Protein AF-A0A967G841-F1 (afdb_monomer)

Mean predicted aligned error: 4.13 Å

Solvent-accessible surface area (backbone atoms only — not comparable to full-atom values): 5366 Å² total; per-residue (Å²): 110,76,66,62,55,52,51,53,50,53,48,60,31,60,34,89,88,38,46,69,86,88,37,70,18,60,69,60,52,53,52,50,51,55,51,54,38,35,76,74,66,51,44,62,46,77,44,89,52,58,82,97,46,42,69,54,22,56,53,51,28,51,54,47,33,70,73,41,55,51,96,95,41,53,51,45,54,37,49,81,66,80,87,68,65,72,77,80,76,108

Foldseek 3Di:
DVPVVVVVVLVVQCDPVADCPPGSNVVVVVVVVQVVCVVVVQQEDEDDDDPVCLVVLVVVQVVQCVVAVPPNGGRRYDRPDDDDDVVVVD

Radius of gyration: 14.96 Å; Cα contacts (8 Å, |Δi|>4): 79; chains: 1; bounding box: 38×29×37 Å

pLDDT: mean 91.58, std 5.37, range [70.31, 97.62]

Nearest PDB structures (foldseek):
  4twa-assembly1_B  TM=6.319E-01  e=1.556E+00  Plasmodium falciparum 3D7

Secondary structure (DSSP, 8-state):
-HHHHHHHHHHHHTSTTS-TTTS--HHHHHHHHHHHHHHTT--EEEE---GGGHHHHHHHHHHHHHHH-BTTB--EEEESPPPPPGGGG-

Sequence (90 aa):
PLLLERAIKMLHNNESCNCAVEGDHSGAWLGAIMGELTLAGHDKVTLIASPPIESFGSWAEQLIAESTGKIGKGILPVDREPIGPPENYA

Structure (mmCIF, N/CA/C/O backbone):
data_AF-A0A967G841-F1
#
_entry.id   AF-A0A967G841-F1
#
loop_
_atom_site.group_PDB
_atom_site.id
_atom_site.type_symbol
_atom_site.label_atom_id
_atom_site.label_alt_id
_atom_site.label_comp_id
_atom_site.label_asym_id
_atom_site.label_entity_id
_atom_site.label_seq_id
_atom_site.pdbx_PDB_ins_code
_atom_site.Cartn_x
_atom_site.Cartn_y
_atom_site.Cartn_z
_atom_site.occupancy
_atom_site.B_iso_or_equiv
_atom_site.auth_seq_id
_atom_site.auth_comp_id
_atom_site.auth_asym_id
_atom_site.auth_atom_id
_atom_site.pdbx_PDB_model_num
ATOM 1 N N . PRO A 1 1 ? 18.948 12.806 -6.096 1.00 74.06 1 PRO A N 1
ATOM 2 C CA . PRO A 1 1 ? 18.078 12.922 -4.897 1.00 74.06 1 PRO A CA 1
ATOM 3 C C . PRO A 1 1 ? 17.387 11.582 -4.628 1.00 74.06 1 PRO A C 1
ATOM 5 O O . PRO A 1 1 ? 16.748 11.031 -5.520 1.00 74.06 1 PRO A O 1
ATOM 8 N N . LEU A 1 2 ? 17.526 11.069 -3.402 1.00 92.19 2 LEU A N 1
ATOM 9 C CA . LEU A 1 2 ? 17.280 9.662 -3.060 1.00 92.19 2 LEU A CA 1
ATOM 10 C C . LEU A 1 2 ? 15.871 9.138 -3.408 1.00 92.19 2 LEU A C 1
ATOM 12 O O . LEU A 1 2 ? 15.726 7.968 -3.748 1.00 92.19 2 LEU A O 1
ATOM 16 N N . LEU A 1 3 ? 14.830 9.980 -3.344 1.00 94.31 3 LEU A N 1
ATOM 17 C CA . LEU A 1 3 ? 13.452 9.557 -3.632 1.00 94.31 3 LEU A CA 1
ATOM 18 C C . LEU A 1 3 ? 13.228 9.248 -5.119 1.00 94.31 3 LEU A C 1
ATOM 20 O O . LEU A 1 3 ? 12.687 8.195 -5.443 1.00 94.31 3 LEU A O 1
ATOM 24 N N . LEU A 1 4 ? 13.675 10.134 -6.016 1.00 96.56 4 LEU A N 1
ATOM 25 C CA . LEU A 1 4 ? 13.533 9.942 -7.463 1.00 96.56 4 LEU A CA 1
ATOM 26 C C . LEU A 1 4 ? 14.302 8.702 -7.931 1.00 96.56 4 LEU A C 1
ATOM 28 O O . LEU A 1 4 ? 13.785 7.908 -8.705 1.00 96.56 4 LEU A O 1
ATOM 32 N N . GLU A 1 5 ? 15.512 8.500 -7.411 1.00 97.25 5 GLU A N 1
ATOM 33 C CA . GLU A 1 5 ? 16.329 7.321 -7.719 1.00 97.25 5 GLU A CA 1
ATOM 34 C C . GLU A 1 5 ? 15.643 6.021 -7.277 1.00 97.25 5 GL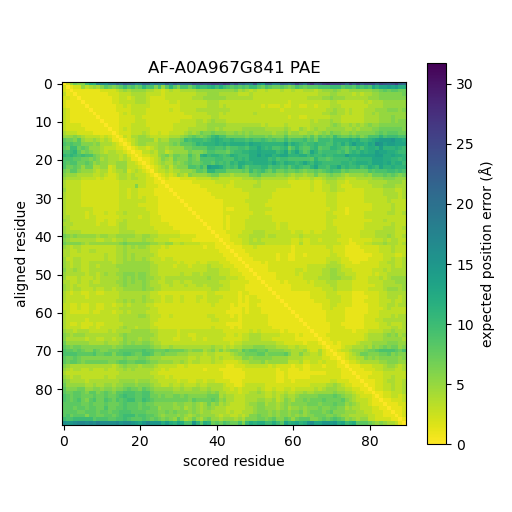U A C 1
ATOM 36 O O . GLU A 1 5 ? 15.599 5.051 -8.033 1.00 97.25 5 GLU A O 1
ATOM 41 N N . ARG A 1 6 ? 15.042 6.005 -6.079 1.00 95.12 6 ARG A N 1
ATOM 42 C CA . ARG A 1 6 ? 14.257 4.858 -5.594 1.00 95.12 6 ARG A CA 1
ATOM 43 C C . ARG A 1 6 ? 13.003 4.618 -6.434 1.00 95.12 6 ARG A C 1
ATOM 45 O O . ARG A 1 6 ? 12.690 3.465 -6.714 1.00 95.12 6 ARG A O 1
ATOM 52 N N . ALA A 1 7 ? 12.319 5.678 -6.861 1.00 94.88 7 ALA A N 1
ATOM 53 C CA . ALA A 1 7 ? 11.159 5.571 -7.741 1.00 94.88 7 ALA A CA 1
ATOM 54 C C . ALA A 1 7 ? 11.537 4.987 -9.114 1.00 94.88 7 ALA A C 1
ATOM 56 O O . ALA A 1 7 ? 10.862 4.084 -9.595 1.00 94.88 7 ALA A O 1
ATOM 57 N N . ILE A 1 8 ? 12.657 5.423 -9.702 1.00 95.06 8 ILE A N 1
ATOM 58 C CA . ILE A 1 8 ? 13.191 4.866 -10.957 1.00 95.06 8 ILE A CA 1
ATOM 59 C C . ILE A 1 8 ? 13.581 3.394 -10.784 1.00 95.06 8 ILE A C 1
ATOM 61 O O . ILE A 1 8 ? 13.301 2.578 -11.657 1.00 95.06 8 ILE A O 1
ATOM 65 N N . LYS A 1 9 ? 14.188 3.020 -9.650 1.00 93.31 9 LYS A N 1
ATOM 66 C CA . LYS A 1 9 ? 14.478 1.609 -9.361 1.00 93.31 9 LYS A CA 1
ATOM 67 C C . LYS A 1 9 ? 13.195 0.776 -9.315 1.00 93.31 9 LYS A C 1
ATOM 69 O O . LYS A 1 9 ? 13.141 -0.275 -9.942 1.00 93.31 9 LYS A O 1
ATOM 74 N N . MET A 1 10 ? 12.166 1.253 -8.611 1.00 93.56 10 MET A N 1
ATOM 75 C CA . MET A 1 10 ? 10.873 0.569 -8.552 1.00 93.56 10 MET A CA 1
ATOM 76 C C . MET A 1 10 ? 10.220 0.475 -9.937 1.00 93.56 10 MET A C 1
ATOM 78 O O . MET A 1 10 ? 9.644 -0.557 -10.259 1.00 93.56 10 MET A O 1
ATOM 82 N N . LEU A 1 11 ? 10.351 1.503 -10.779 1.00 92.88 11 LEU A N 1
ATOM 83 C CA . LEU A 1 11 ? 9.877 1.459 -12.161 1.00 92.88 11 LEU A CA 1
ATOM 84 C C . LEU A 1 11 ? 10.523 0.303 -12.930 1.00 92.88 11 LEU A C 1
ATOM 86 O O . LEU A 1 11 ? 9.790 -0.550 -13.416 1.00 92.88 11 LEU A O 1
ATOM 90 N N . HIS A 1 12 ? 11.857 0.209 -12.957 1.00 91.94 12 HIS A N 1
ATOM 91 C CA . HIS A 1 12 ? 12.554 -0.878 -13.662 1.00 91.94 12 HIS A CA 1
ATOM 92 C C . HIS A 1 12 ? 12.204 -2.261 -13.100 1.00 91.94 12 HIS A C 1
ATOM 94 O O . HIS A 1 12 ? 11.994 -3.207 -13.852 1.00 91.94 12 HIS A O 1
ATOM 100 N N . ASN A 1 13 ? 12.075 -2.366 -11.776 1.00 91.19 13 ASN A N 1
ATOM 101 C CA . ASN A 1 13 ? 11.618 -3.580 -11.106 1.00 91.19 13 ASN A CA 1
ATOM 102 C C . ASN A 1 13 ? 10.211 -4.015 -11.562 1.00 91.19 13 ASN A C 1
ATOM 104 O O . ASN A 1 13 ? 9.902 -5.203 -11.524 1.00 91.19 13 ASN A O 1
ATOM 108 N N . ASN A 1 14 ? 9.359 -3.080 -11.998 1.00 89.31 14 ASN A N 1
ATOM 109 C CA . ASN A 1 14 ? 7.991 -3.366 -12.429 1.00 89.31 14 ASN A CA 1
ATOM 110 C C . ASN A 1 14 ? 7.767 -3.316 -13.945 1.00 89.31 14 ASN A C 1
ATOM 112 O O . ASN A 1 14 ? 6.622 -3.431 -14.388 1.00 89.31 14 ASN A O 1
ATOM 116 N N . GLU A 1 15 ? 8.825 -3.172 -14.743 1.00 88.94 15 GLU A N 1
ATOM 117 C CA . GLU A 1 15 ? 8.718 -3.248 -16.197 1.00 88.94 15 GLU A CA 1
ATOM 118 C C . GLU A 1 15 ? 8.373 -4.663 -16.668 1.00 88.94 15 GLU A C 1
ATOM 120 O O . GLU A 1 15 ? 8.802 -5.659 -16.096 1.00 88.94 15 GLU A O 1
ATOM 125 N N . SER A 1 16 ? 7.658 -4.753 -17.792 1.00 81.62 16 SER A N 1
ATOM 126 C CA . SER A 1 16 ? 7.270 -6.034 -18.407 1.00 81.62 16 SER A CA 1
ATOM 127 C C . SER A 1 16 ? 8.443 -6.946 -18.798 1.00 81.62 16 SER A C 1
ATOM 129 O O . SER A 1 16 ? 8.244 -8.137 -19.018 1.00 81.62 16 SER A O 1
ATOM 131 N N . CYS A 1 17 ? 9.655 -6.394 -18.916 1.00 83.44 17 CYS A N 1
ATOM 132 C CA . CYS A 1 17 ? 10.870 -7.154 -19.202 1.00 83.44 17 CYS A CA 1
ATOM 133 C C . CYS A 1 17 ? 11.412 -7.895 -17.966 1.00 83.44 17 CYS A C 1
ATOM 135 O O . CYS A 1 17 ? 12.212 -8.818 -18.121 1.00 83.44 17 CYS A O 1
ATOM 137 N N . ASN A 1 18 ? 10.971 -7.524 -16.759 1.00 83.38 18 ASN A N 1
ATOM 138 C CA . ASN A 1 18 ? 11.289 -8.226 -15.527 1.00 83.38 18 ASN A CA 1
ATOM 139 C C . ASN A 1 18 ? 10.244 -9.324 -15.284 1.00 83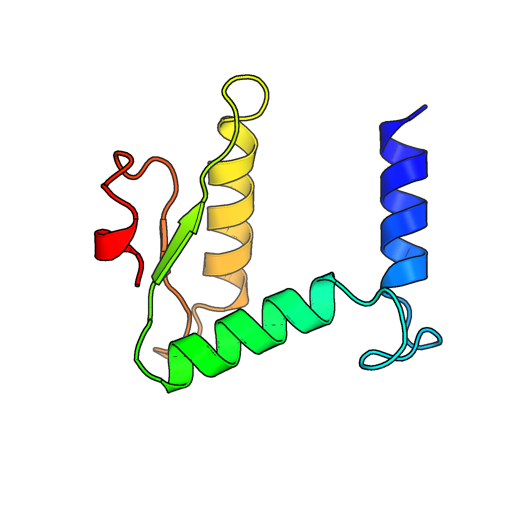.38 18 ASN A C 1
ATOM 141 O O . ASN A 1 18 ? 9.042 -9.065 -15.281 1.00 83.38 18 ASN A O 1
ATOM 145 N N . CYS A 1 19 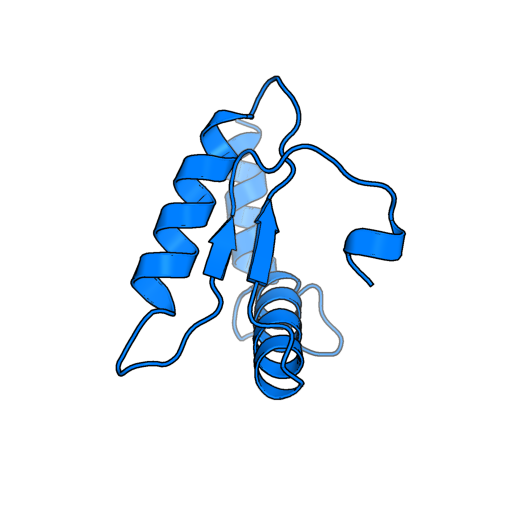? 10.695 -10.567 -15.106 1.00 81.75 19 CYS A N 1
ATOM 146 C CA . CYS A 1 19 ? 9.790 -11.694 -14.897 1.00 81.75 19 CYS A CA 1
ATOM 147 C C . CYS A 1 19 ? 8.989 -11.491 -13.605 1.00 81.75 19 CYS A C 1
ATOM 149 O O . CYS A 1 19 ? 9.575 -11.298 -12.545 1.00 81.75 19 CYS A O 1
ATOM 151 N N . ALA A 1 20 ? 7.661 -11.597 -13.668 1.00 78.06 20 ALA A N 1
ATOM 152 C CA . ALA A 1 20 ? 6.826 -11.422 -12.483 1.00 78.06 20 ALA A CA 1
ATOM 153 C C . ALA A 1 20 ? 7.102 -12.479 -11.397 1.00 78.06 20 ALA A C 1
ATOM 155 O O . ALA A 1 20 ? 6.995 -12.191 -10.211 1.00 78.06 20 ALA A O 1
ATOM 156 N N . VAL A 1 21 ? 7.464 -13.703 -11.799 1.00 80.56 21 VAL A N 1
ATOM 157 C CA . VAL A 1 21 ? 7.637 -14.849 -10.889 1.00 80.56 21 VAL A CA 1
ATOM 158 C C . VAL A 1 21 ? 9.066 -14.955 -10.360 1.00 80.56 21 VAL A C 1
ATOM 160 O O . VAL A 1 21 ? 9.265 -15.211 -9.178 1.00 80.56 21 VAL A O 1
ATOM 163 N N . GLU A 1 22 ? 10.057 -14.766 -11.229 1.00 82.69 22 GLU A N 1
ATOM 164 C CA . GLU A 1 22 ? 11.477 -14.963 -10.893 1.00 82.69 22 GLU A CA 1
ATOM 165 C C . GLU A 1 22 ? 12.227 -13.645 -10.644 1.00 82.69 22 GLU A C 1
ATOM 167 O O . GLU A 1 22 ? 13.354 -13.654 -10.151 1.00 82.69 22 GLU A O 1
ATOM 172 N N . GLY A 1 23 ? 11.621 -12.513 -11.003 1.00 83.62 23 GLY A N 1
ATOM 173 C CA . GLY A 1 23 ? 12.192 -11.178 -10.870 1.00 83.62 23 GLY A CA 1
ATOM 174 C C . GLY A 1 23 ? 11.644 -10.392 -9.680 1.00 83.62 23 GLY A C 1
ATOM 175 O O . GLY A 1 23 ? 10.739 -10.819 -8.967 1.00 83.62 23 GLY A O 1
ATOM 176 N N . ASP A 1 24 ? 12.192 -9.193 -9.470 1.00 85.19 24 ASP A N 1
ATOM 177 C CA . ASP A 1 24 ? 11.801 -8.282 -8.379 1.00 85.19 24 ASP A CA 1
ATOM 178 C C . ASP A 1 24 ? 10.500 -7.507 -8.690 1.00 85.19 24 ASP A C 1
ATOM 180 O O . ASP A 1 24 ? 10.458 -6.278 -8.649 1.00 85.19 24 ASP A O 1
ATOM 184 N N . HIS A 1 25 ? 9.425 -8.219 -9.047 1.00 90.94 25 HIS A N 1
ATOM 185 C CA . HIS A 1 25 ? 8.144 -7.617 -9.444 1.00 90.94 25 HIS A CA 1
ATOM 186 C C . HIS A 1 25 ? 7.180 -7.460 -8.261 1.00 90.94 25 HIS A C 1
ATOM 188 O O . HIS A 1 25 ? 6.033 -7.910 -8.282 1.00 90.94 25 HIS A O 1
ATOM 194 N N . SER A 1 26 ? 7.663 -6.834 -7.186 1.00 89.94 26 SER A N 1
ATOM 195 C CA . SER A 1 26 ? 6.941 -6.735 -5.906 1.00 89.94 26 SER A CA 1
ATOM 196 C C . SER A 1 26 ? 5.559 -6.075 -6.006 1.00 89.94 26 SER A C 1
ATOM 198 O O . SER A 1 26 ? 4.649 -6.471 -5.278 1.00 89.94 26 SER A O 1
ATOM 200 N N . GLY A 1 27 ? 5.358 -5.123 -6.925 1.00 90.88 27 GLY A N 1
ATOM 201 C CA . GLY A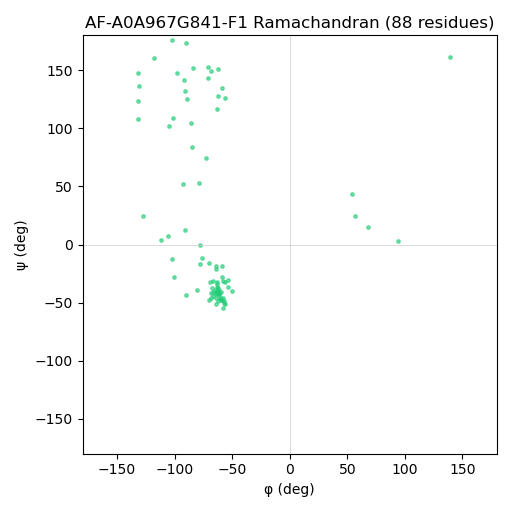 1 27 ? 4.052 -4.493 -7.142 1.00 90.88 27 GLY A CA 1
ATOM 202 C C . GLY A 1 27 ? 3.009 -5.459 -7.713 1.00 90.88 27 GLY A C 1
ATOM 203 O O . GLY A 1 27 ? 1.866 -5.468 -7.256 1.00 90.88 27 GLY A O 1
ATOM 204 N N . ALA A 1 28 ? 3.404 -6.315 -8.662 1.00 90.44 28 ALA A N 1
ATOM 205 C CA . ALA A 1 28 ? 2.518 -7.333 -9.224 1.00 90.44 28 ALA A CA 1
ATOM 206 C C . ALA A 1 28 ? 2.171 -8.415 -8.195 1.00 90.44 28 ALA A C 1
ATOM 208 O O . ALA A 1 28 ? 1.005 -8.786 -8.077 1.00 90.44 28 ALA A O 1
ATOM 209 N N . TRP A 1 29 ? 3.154 -8.864 -7.405 1.00 92.25 29 TRP A N 1
ATOM 210 C CA . TRP A 1 29 ? 2.917 -9.801 -6.302 1.00 92.25 29 TRP A CA 1
ATOM 211 C C . TRP A 1 29 ? 1.948 -9.243 -5.266 1.00 92.25 29 TRP A C 1
ATOM 213 O O . TRP A 1 29 ? 0.997 -9.929 -4.899 1.00 92.25 29 TRP A O 1
ATOM 223 N N . LEU A 1 30 ? 2.145 -7.996 -4.829 1.00 92.56 30 LEU A N 1
ATOM 224 C CA . LE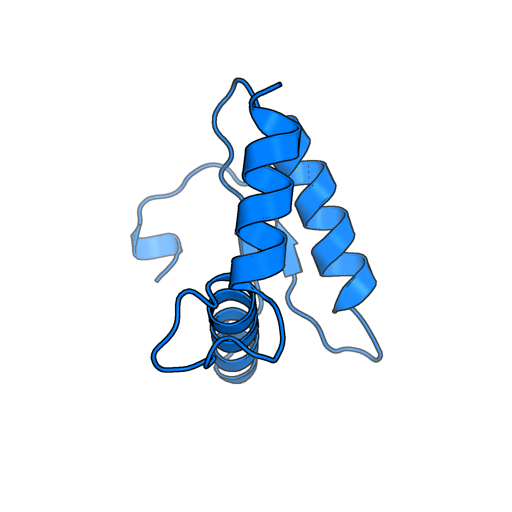U A 1 30 ? 1.238 -7.347 -3.883 1.00 92.56 30 LEU A CA 1
ATOM 225 C C . LEU A 1 30 ? -0.194 -7.292 -4.435 1.00 92.56 30 LEU A C 1
ATOM 227 O O . LEU A 1 30 ? -1.134 -7.670 -3.739 1.00 92.56 30 LEU A O 1
ATOM 231 N N . GLY A 1 31 ? -0.358 -6.887 -5.699 1.00 92.62 31 GLY A N 1
ATOM 232 C CA . GLY A 1 31 ? -1.666 -6.845 -6.356 1.00 92.62 31 GLY A CA 1
ATOM 233 C C . GLY A 1 31 ? -2.324 -8.223 -6.485 1.00 92.62 31 GLY A C 1
ATOM 234 O O . GLY A 1 31 ? -3.516 -8.357 -6.212 1.00 92.62 31 GLY A O 1
ATOM 235 N N . ALA A 1 32 ? -1.554 -9.252 -6.850 1.00 93.56 32 ALA A N 1
ATOM 236 C CA . ALA A 1 32 ? -2.044 -10.625 -6.951 1.00 93.56 32 ALA A CA 1
ATOM 237 C C . ALA A 1 32 ? -2.492 -11.167 -5.587 1.00 93.56 32 ALA A C 1
ATOM 239 O O . ALA A 1 32 ? -3.594 -11.694 -5.477 1.00 93.56 32 ALA A O 1
ATOM 240 N N . ILE A 1 33 ? -1.689 -10.967 -4.536 1.00 93.62 33 ILE A N 1
ATOM 241 C CA . ILE A 1 33 ? -2.029 -11.376 -3.166 1.00 93.62 33 ILE A CA 1
ATOM 242 C C . ILE A 1 33 ? -3.322 -10.698 -2.706 1.00 93.62 33 ILE A C 1
ATOM 244 O O . ILE A 1 33 ? -4.223 -11.378 -2.224 1.00 93.62 33 ILE A O 1
ATOM 248 N N . MET A 1 34 ? -3.453 -9.380 -2.897 1.00 94.69 34 MET A N 1
ATOM 249 C CA . MET A 1 34 ? -4.682 -8.652 -2.553 1.00 94.69 34 MET A CA 1
ATOM 250 C C . MET A 1 34 ? -5.901 -9.193 -3.314 1.00 94.69 34 MET A C 1
ATOM 252 O O . MET A 1 34 ? -6.976 -9.339 -2.730 1.00 94.69 34 MET A O 1
ATOM 256 N N . GLY A 1 35 ? -5.741 -9.508 -4.602 1.00 93.94 35 GLY A N 1
ATOM 257 C CA . GLY A 1 35 ? -6.799 -10.079 -5.435 1.00 93.94 35 GLY A CA 1
ATOM 258 C C . GLY A 1 35 ? -7.248 -11.462 -4.960 1.00 93.94 35 GLY A C 1
ATOM 259 O O . GLY A 1 35 ? -8.439 -11.671 -4.740 1.00 93.94 35 GLY A O 1
ATOM 260 N N . GLU A 1 36 ? -6.305 -12.380 -4.750 1.00 95.19 36 GLU A N 1
ATOM 261 C CA . GLU A 1 36 ? -6.592 -13.745 -4.289 1.00 95.19 36 GLU A CA 1
ATOM 262 C C . GLU A 1 36 ? -7.204 -13.760 -2.881 1.00 95.19 36 GLU A C 1
ATOM 264 O O . GLU A 1 36 ? -8.183 -14.465 -2.643 1.00 95.19 36 GLU A O 1
ATOM 269 N N . LEU A 1 37 ? -6.703 -12.928 -1.961 1.00 93.38 37 LEU A N 1
ATOM 270 C CA . LEU A 1 37 ? -7.284 -12.782 -0.622 1.00 93.38 37 LEU A CA 1
ATOM 271 C C . LEU A 1 37 ? -8.722 -12.253 -0.677 1.00 93.38 37 LEU A C 1
ATOM 273 O O . LEU A 1 37 ? -9.595 -12.784 0.009 1.00 93.38 37 LEU A O 1
ATOM 277 N N . THR A 1 38 ? -8.997 -11.283 -1.556 1.00 93.44 38 THR A N 1
ATOM 278 C CA . THR A 1 38 ? -10.363 -10.782 -1.776 1.00 93.44 38 THR A CA 1
ATOM 279 C C . THR A 1 38 ? -11.286 -11.896 -2.282 1.00 93.44 38 THR A C 1
ATOM 281 O O . THR A 1 38 ? -12.418 -12.016 -1.816 1.00 93.44 38 THR A O 1
ATOM 284 N N . LEU A 1 39 ? -10.813 -12.752 -3.200 1.00 93.06 39 LEU A N 1
ATOM 285 C CA . LEU A 1 39 ? -11.574 -13.916 -3.682 1.00 93.06 39 LEU A CA 1
ATOM 286 C C . LEU A 1 39 ? -11.797 -14.972 -2.589 1.00 93.06 39 LEU A C 1
ATOM 288 O O . LEU A 1 39 ? -12.834 -15.634 -2.588 1.00 93.06 39 LEU A O 1
ATOM 292 N N . ALA A 1 40 ? -10.859 -15.100 -1.649 1.00 94.38 40 ALA A N 1
ATOM 293 C CA . ALA A 1 40 ? -10.973 -15.961 -0.474 1.00 94.38 40 ALA A CA 1
ATOM 294 C C . ALA A 1 40 ? -11.861 -15.374 0.646 1.00 94.38 40 ALA A C 1
ATOM 296 O O . ALA A 1 40 ? -12.068 -16.033 1.662 1.00 94.38 40 ALA A O 1
ATOM 297 N N . GLY A 1 41 ? -12.417 -14.169 0.465 1.00 92.50 41 GLY A N 1
ATOM 298 C CA . GLY A 1 41 ? -13.319 -13.519 1.423 1.00 92.50 41 GLY A CA 1
ATOM 299 C C . GLY A 1 41 ? -12.639 -12.563 2.407 1.00 92.50 41 GLY A C 1
ATOM 300 O O . GLY A 1 41 ? -13.323 -11.987 3.250 1.00 92.50 41 GLY A O 1
ATOM 301 N N . HIS A 1 42 ? -11.328 -12.349 2.290 1.00 92.62 42 HIS A N 1
ATOM 302 C CA . HIS A 1 42 ? -10.609 -11.308 3.024 1.00 92.62 42 HIS A CA 1
ATOM 303 C C . HIS A 1 42 ? -10.721 -9.993 2.242 1.00 92.62 42 HIS A C 1
ATOM 305 O O . HIS A 1 42 ? -9.868 -9.643 1.429 1.00 92.62 42 HIS A O 1
ATOM 311 N N . ASP A 1 43 ? -11.826 -9.282 2.453 1.00 90.94 43 ASP A N 1
ATOM 312 C CA . ASP A 1 43 ? -12.235 -8.122 1.655 1.00 90.94 43 ASP A CA 1
ATOM 313 C C . ASP A 1 43 ? -11.722 -6.771 2.187 1.00 90.94 43 ASP A C 1
ATOM 315 O O . ASP A 1 43 ? -12.161 -5.719 1.716 1.00 90.94 43 ASP A O 1
ATOM 319 N N . LYS A 1 44 ? -10.769 -6.777 3.130 1.00 93.25 44 LYS A N 1
ATOM 320 C CA . LYS A 1 44 ? -10.167 -5.571 3.724 1.00 93.25 44 LYS A CA 1
ATOM 321 C C . LYS A 1 44 ? -8.647 -5.640 3.742 1.00 93.25 44 LYS A C 1
ATOM 323 O O . LYS A 1 44 ? -8.071 -6.706 3.936 1.00 93.25 44 LYS A O 1
ATOM 328 N N . VAL A 1 45 ? -8.003 -4.482 3.610 1.00 94.06 45 VAL A N 1
ATOM 329 C CA . VAL A 1 45 ? -6.557 -4.323 3.810 1.00 94.06 45 VAL A CA 1
ATOM 330 C C . VAL A 1 45 ? -6.273 -3.125 4.707 1.00 94.06 45 VAL A C 1
ATOM 332 O O . VAL A 1 45 ? -6.659 -2.001 4.397 1.00 94.06 45 VAL A O 1
ATOM 335 N N . THR A 1 46 ? -5.567 -3.359 5.809 1.00 94.31 46 THR A N 1
ATOM 336 C CA . THR A 1 46 ? -5.167 -2.297 6.738 1.00 94.31 46 THR A CA 1
ATOM 337 C C . THR A 1 46 ? -3.806 -1.730 6.354 1.00 94.31 46 THR A C 1
ATOM 339 O O . THR A 1 46 ? -2.846 -2.470 6.126 1.00 94.31 46 THR A O 1
ATOM 342 N N . LEU A 1 47 ? -3.704 -0.402 6.306 1.00 94.69 47 LEU A N 1
ATOM 343 C CA . LEU A 1 47 ? -2.476 0.321 5.987 1.00 94.69 47 LEU A CA 1
ATOM 344 C C . LEU A 1 47 ? -1.833 0.852 7.272 1.00 94.69 47 LEU A C 1
ATOM 346 O O . LEU A 1 47 ? -2.326 1.792 7.889 1.00 94.69 47 LEU A O 1
ATOM 350 N N . ILE A 1 48 ? -0.702 0.261 7.668 1.00 92.81 48 ILE A N 1
ATOM 351 C CA . ILE A 1 48 ? 0.070 0.700 8.839 1.00 92.81 48 ILE A CA 1
ATOM 352 C C . ILE A 1 48 ? 1.312 1.453 8.359 1.00 92.81 48 ILE A C 1
ATOM 354 O O . ILE A 1 48 ? 2.303 0.856 7.935 1.00 92.81 48 ILE A O 1
ATOM 358 N N . ALA A 1 49 ? 1.261 2.782 8.429 1.00 93.38 49 ALA A N 1
ATOM 359 C CA . ALA A 1 49 ? 2.384 3.660 8.118 1.00 93.38 49 ALA A CA 1
ATOM 360 C C . ALA A 1 49 ? 3.112 4.102 9.399 1.00 93.38 49 ALA A C 1
ATOM 362 O O . ALA A 1 49 ? 2.505 4.271 10.455 1.00 93.38 49 ALA A O 1
ATOM 363 N N . SER A 1 50 ? 4.432 4.303 9.322 1.00 94.06 50 SER A N 1
ATOM 364 C CA . SER A 1 50 ? 5.187 4.846 10.457 1.00 94.06 50 SER A CA 1
ATOM 365 C C . SER A 1 50 ? 4.861 6.332 10.671 1.00 94.06 50 SER A C 1
ATOM 367 O O . SER A 1 50 ? 4.545 7.018 9.696 1.00 94.06 50 SER A O 1
ATOM 369 N N . PRO A 1 51 ? 4.983 6.870 11.903 1.00 93.69 51 PRO A N 1
ATOM 370 C CA . PRO A 1 51 ? 4.569 8.245 12.201 1.00 93.69 51 PRO A CA 1
ATOM 371 C C . PRO A 1 51 ? 5.116 9.323 11.242 1.00 93.69 51 PRO A C 1
ATOM 373 O O . PRO A 1 51 ? 4.353 10.202 10.851 1.00 93.69 51 PRO A O 1
ATOM 376 N N . PRO A 1 52 ? 6.384 9.272 10.773 1.00 96.94 52 PRO A N 1
ATOM 377 C CA . PRO A 1 52 ? 6.900 10.275 9.833 1.00 96.94 52 PRO A CA 1
ATOM 378 C C . PRO A 1 52 ? 6.218 10.299 8.457 1.00 96.94 52 PRO A C 1
ATOM 380 O O . PRO A 1 52 ? 6.382 11.269 7.719 1.00 96.94 52 PRO A O 1
ATOM 383 N N . ILE A 1 53 ? 5.513 9.230 8.085 1.00 95.19 53 ILE A N 1
ATOM 384 C CA . ILE A 1 53 ? 4.827 9.075 6.797 1.00 95.19 53 ILE A CA 1
ATOM 385 C C . ILE A 1 53 ? 3.359 8.682 6.986 1.00 95.19 53 ILE A C 1
ATOM 387 O O . ILE A 1 53 ? 2.773 8.093 6.089 1.00 95.19 53 ILE A O 1
ATOM 391 N N . GLU A 1 54 ? 2.745 8.996 8.129 1.00 95.12 54 GLU A N 1
ATOM 392 C CA . GLU A 1 54 ? 1.361 8.595 8.431 1.00 95.12 54 GLU A CA 1
ATOM 393 C C . GLU A 1 54 ? 0.360 9.005 7.334 1.00 95.12 54 GLU A C 1
ATOM 395 O O . GLU A 1 54 ? -0.525 8.237 6.974 1.00 95.12 54 GLU A O 1
ATOM 400 N N . SER A 1 55 ? 0.549 10.177 6.721 1.00 95.94 55 SER A N 1
ATOM 401 C CA . SER A 1 55 ? -0.310 10.696 5.649 1.00 95.94 55 SER A CA 1
ATOM 402 C C . SER A 1 55 ? -0.187 9.929 4.331 1.00 95.94 55 SER A C 1
ATOM 404 O O . SER A 1 55 ? -1.056 10.052 3.467 1.00 95.94 55 SER A O 1
ATOM 406 N N . PHE A 1 56 ? 0.860 9.116 4.169 1.00 96.88 56 PHE A N 1
ATOM 407 C CA . PHE A 1 56 ? 0.976 8.192 3.045 1.00 96.88 56 PHE A CA 1
ATOM 408 C C . PHE A 1 56 ? -0.140 7.143 3.067 1.00 96.88 56 PHE A C 1
ATOM 410 O O . PHE A 1 56 ? -0.613 6.760 2.000 1.00 96.88 56 PHE A O 1
ATOM 417 N N . GLY A 1 57 ? -0.586 6.718 4.258 1.00 96.88 57 GLY A N 1
ATOM 418 C CA . GLY A 1 57 ? -1.692 5.771 4.419 1.00 96.88 57 GLY A CA 1
ATOM 419 C C . GLY A 1 57 ? -2.962 6.281 3.745 1.00 96.88 57 GLY A C 1
ATOM 420 O O . GLY A 1 57 ? -3.506 5.604 2.879 1.00 96.88 57 GLY A O 1
ATOM 421 N N . SER A 1 58 ? -3.351 7.525 4.030 1.00 97.12 58 SER A N 1
ATOM 422 C CA . SER A 1 58 ? -4.545 8.146 3.441 1.00 97.12 58 SER A CA 1
ATOM 423 C C . SER A 1 58 ? -4.443 8.295 1.915 1.00 97.12 58 SER A C 1
ATOM 425 O O . SER A 1 58 ? -5.423 8.114 1.195 1.00 97.12 58 SER A O 1
ATOM 427 N N . TRP A 1 59 ? -3.247 8.590 1.391 1.00 97.62 59 TRP A N 1
ATOM 428 C CA . TRP A 1 59 ? -3.013 8.635 -0.058 1.00 97.62 59 TRP A CA 1
ATOM 429 C C . TRP A 1 59 ? -3.133 7.247 -0.707 1.00 97.62 59 TRP A C 1
ATOM 431 O O . TRP A 1 59 ? -3.772 7.102 -1.749 1.00 97.62 59 TRP A O 1
ATOM 441 N N . ALA A 1 60 ? -2.550 6.216 -0.091 1.00 97.25 60 ALA A N 1
ATOM 442 C CA . ALA A 1 60 ? -2.631 4.844 -0.585 1.00 97.25 60 ALA A CA 1
ATOM 443 C C . ALA A 1 60 ? -4.059 4.274 -0.488 1.00 97.25 60 ALA A C 1
ATOM 445 O O . ALA A 1 60 ? -4.499 3.590 -1.414 1.00 97.25 60 ALA A O 1
ATOM 446 N N . GLU A 1 61 ? -4.798 4.598 0.578 1.00 97.38 61 GLU A N 1
ATOM 447 C CA . GLU A 1 61 ? -6.211 4.242 0.754 1.00 97.38 61 GLU A CA 1
ATOM 448 C C . GLU A 1 61 ? -7.046 4.753 -0.421 1.00 97.38 61 GLU A C 1
ATOM 450 O O . GLU A 1 61 ? -7.736 3.970 -1.078 1.00 97.38 61 GLU A O 1
ATOM 455 N N . GLN A 1 62 ? -6.906 6.040 -0.755 1.00 97.38 62 GLN A N 1
ATOM 456 C CA . GLN A 1 62 ? -7.582 6.635 -1.904 1.00 97.38 62 GLN A CA 1
ATOM 457 C C . GLN A 1 62 ? -7.241 5.897 -3.207 1.00 97.38 62 GLN A C 1
ATOM 459 O O . GLN A 1 62 ? -8.144 5.531 -3.962 1.00 97.38 62 GLN A O 1
ATOM 464 N N . LEU A 1 63 ? -5.953 5.648 -3.474 1.00 97.00 63 LEU A N 1
ATOM 465 C CA . LEU A 1 63 ? -5.522 4.988 -4.710 1.00 97.00 63 LEU A CA 1
ATOM 466 C C . LEU A 1 63 ? -6.111 3.584 -4.867 1.00 97.00 63 LEU A C 1
ATOM 468 O O . LEU A 1 63 ? -6.578 3.236 -5.956 1.00 97.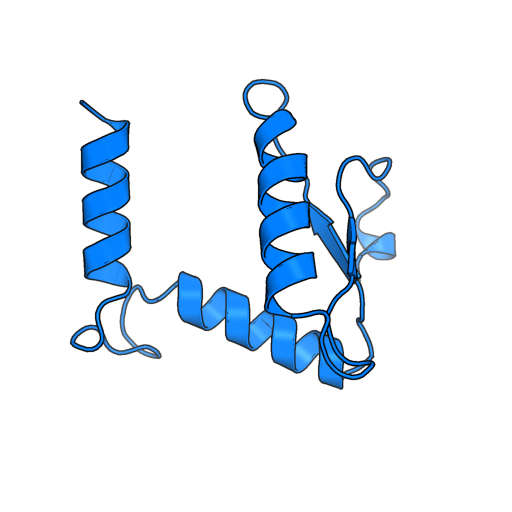00 63 LEU A O 1
ATOM 472 N N . ILE A 1 64 ? -6.098 2.777 -3.803 1.00 96.06 64 ILE A N 1
ATOM 473 C CA . ILE A 1 64 ? -6.631 1.409 -3.830 1.00 96.06 64 ILE A CA 1
ATOM 474 C C . ILE A 1 64 ? -8.154 1.444 -3.992 1.00 96.06 64 ILE A C 1
ATOM 476 O O . ILE A 1 64 ? -8.691 0.734 -4.849 1.00 96.06 64 ILE A O 1
ATOM 480 N N . ALA A 1 65 ? -8.846 2.292 -3.225 1.00 95.12 65 ALA A N 1
ATOM 481 C CA . ALA A 1 65 ? -10.301 2.401 -3.260 1.00 95.12 65 ALA A CA 1
ATOM 482 C C . ALA A 1 65 ? -10.805 2.855 -4.638 1.00 95.12 65 ALA A C 1
ATOM 484 O O . ALA A 1 65 ? -11.681 2.213 -5.220 1.00 95.12 65 ALA A O 1
ATOM 485 N N . GLU A 1 66 ? -10.228 3.917 -5.209 1.00 95.94 66 GLU A N 1
ATOM 486 C CA . GLU A 1 66 ? -10.665 4.456 -6.504 1.00 95.94 66 GLU A CA 1
ATOM 487 C C . GLU A 1 66 ? -10.347 3.523 -7.681 1.00 95.94 66 GLU A C 1
ATOM 489 O O . GLU A 1 66 ? -11.111 3.481 -8.658 1.00 95.94 66 GLU A O 1
ATOM 494 N N . SER A 1 67 ? -9.245 2.771 -7.590 1.00 93.75 67 SER A N 1
ATOM 495 C CA . SER A 1 67 ? -8.795 1.864 -8.653 1.00 93.75 67 SER A CA 1
ATOM 496 C C . SER A 1 67 ? -9.538 0.530 -8.644 1.00 93.75 67 SER A C 1
ATOM 498 O O . SER A 1 67 ? -9.861 0.009 -9.712 1.00 93.75 67 SER A O 1
ATOM 500 N N . THR A 1 68 ? -9.828 -0.024 -7.463 1.00 92.81 68 THR A N 1
ATOM 501 C CA . THR A 1 68 ? -10.402 -1.377 -7.328 1.00 92.81 68 THR A CA 1
ATOM 502 C C . THR A 1 68 ? -11.907 -1.383 -7.069 1.00 92.81 68 THR A C 1
ATOM 504 O O . THR A 1 68 ? -12.582 -2.323 -7.487 1.00 92.81 68 THR A O 1
ATOM 507 N N . GLY A 1 69 ? -12.445 -0.330 -6.442 1.00 91.94 69 GLY A N 1
ATOM 508 C CA . GLY A 1 69 ? -13.854 -0.179 -6.073 1.00 91.94 69 GLY A CA 1
ATOM 509 C C . GLY A 1 69 ? -14.762 0.089 -7.273 1.00 91.94 69 GLY A C 1
ATOM 510 O O . GLY A 1 69 ? -15.204 1.219 -7.494 1.00 91.94 69 GLY A O 1
ATOM 511 N N . LYS A 1 70 ? -15.039 -0.936 -8.084 1.00 91.94 70 LYS A N 1
ATOM 512 C CA . LYS A 1 70 ? -15.859 -0.842 -9.303 1.00 91.94 70 LYS A CA 1
ATOM 513 C C . LYS A 1 70 ? -16.912 -1.944 -9.329 1.00 91.94 70 LYS A C 1
ATOM 515 O O . LYS A 1 70 ? -16.613 -3.106 -9.088 1.00 91.94 70 LYS A O 1
ATOM 520 N N . ILE A 1 71 ? -18.143 -1.589 -9.709 1.00 91.69 71 ILE A N 1
ATOM 521 C CA . ILE A 1 71 ? -19.222 -2.549 -10.024 1.00 91.69 71 ILE A CA 1
ATOM 522 C C . ILE A 1 71 ? -19.457 -3.548 -8.865 1.00 91.69 71 ILE A C 1
ATOM 524 O O . ILE A 1 71 ? -19.571 -4.754 -9.066 1.00 91.69 71 ILE A O 1
ATOM 528 N N . GLY A 1 72 ? -19.473 -3.046 -7.626 1.00 85.69 72 GLY A N 1
ATOM 529 C CA . GLY A 1 72 ? -19.678 -3.872 -6.429 1.00 85.69 72 GLY A CA 1
ATOM 530 C C . GLY A 1 72 ? -18.532 -4.838 -6.105 1.00 85.69 72 GLY A C 1
ATOM 531 O O . GLY A 1 72 ? -18.731 -5.761 -5.323 1.00 85.69 72 GLY A O 1
ATOM 532 N N . LYS A 1 73 ? -17.355 -4.650 -6.711 1.00 88.31 73 LYS A N 1
ATOM 533 C CA . LYS A 1 73 ? -16.117 -5.378 -6.416 1.00 88.31 73 LYS A CA 1
ATOM 534 C C . LYS A 1 73 ? -15.051 -4.413 -5.907 1.00 88.31 73 LYS A C 1
ATOM 536 O O . LYS A 1 73 ? -15.135 -3.214 -6.170 1.00 88.31 73 LYS A O 1
ATOM 541 N N . GLY A 1 74 ? -14.050 -4.961 -5.230 1.00 87.06 74 GLY A N 1
ATOM 542 C CA . GLY A 1 74 ? -12.899 -4.231 -4.710 1.00 87.06 74 GLY A CA 1
ATOM 543 C C . GLY A 1 74 ? -12.526 -4.726 -3.319 1.00 87.06 74 GLY A C 1
ATOM 544 O O . GLY A 1 74 ? -13.337 -5.360 -2.649 1.00 87.06 74 GLY A O 1
ATOM 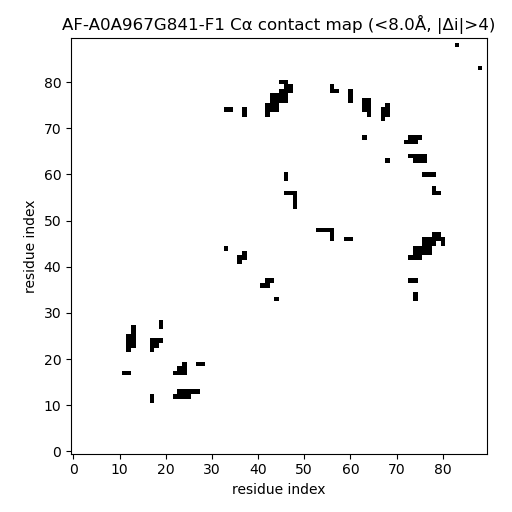545 N N . ILE A 1 75 ? -11.299 -4.428 -2.913 1.00 94.62 75 ILE A N 1
ATOM 546 C CA . ILE A 1 75 ? -10.855 -4.585 -1.529 1.00 94.62 75 ILE A CA 1
ATOM 547 C C . ILE A 1 75 ? -11.091 -3.257 -0.810 1.00 94.62 75 ILE A C 1
ATOM 549 O O . ILE A 1 75 ? -10.907 -2.200 -1.415 1.00 94.62 75 ILE A O 1
ATOM 553 N N . LEU A 1 76 ? -11.520 -3.289 0.450 1.00 95.31 76 LEU A N 1
ATOM 554 C CA . LEU A 1 76 ? -11.689 -2.095 1.27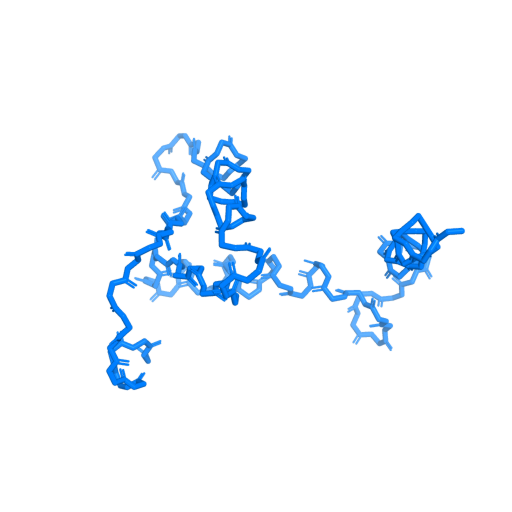3 1.00 95.31 76 LEU A CA 1
ATOM 555 C C . LEU A 1 76 ? -10.349 -1.748 1.943 1.00 95.31 76 LEU A C 1
ATOM 557 O O . LEU A 1 76 ? -9.962 -2.424 2.900 1.00 95.31 76 LEU A O 1
ATOM 561 N N . PRO A 1 77 ? -9.619 -0.723 1.474 1.00 96.69 77 PRO A N 1
ATOM 562 C CA . PRO A 1 77 ? -8.478 -0.223 2.219 1.00 96.69 77 PRO A CA 1
ATOM 563 C C . PRO A 1 77 ? -8.954 0.517 3.475 1.00 96.69 77 PRO A C 1
ATOM 565 O O . PRO A 1 77 ? -9.989 1.183 3.448 1.00 96.69 77 PRO A O 1
ATOM 568 N N . VAL A 1 78 ? -8.200 0.377 4.565 1.00 96.00 78 VAL A N 1
ATOM 569 C CA . VAL A 1 78 ? -8.463 1.039 5.847 1.00 96.00 78 VAL A CA 1
ATOM 570 C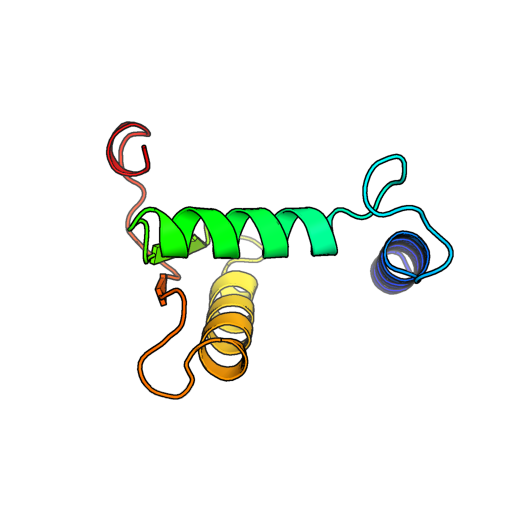 C . VAL A 1 78 ? -7.172 1.681 6.348 1.00 96.00 78 VAL A C 1
ATOM 572 O O . VAL A 1 78 ? -6.241 0.994 6.779 1.00 96.00 78 VAL A O 1
ATOM 575 N N . ASP A 1 79 ? -7.109 3.006 6.289 1.00 96.62 79 ASP A N 1
ATOM 576 C CA . ASP A 1 79 ? -6.101 3.809 6.979 1.00 96.62 79 ASP A CA 1
ATOM 577 C C . ASP A 1 79 ? -6.524 4.072 8.438 1.00 96.62 79 ASP A C 1
ATOM 579 O O . ASP A 1 79 ? -7.710 4.122 8.775 1.00 96.62 79 ASP A O 1
ATOM 583 N N . ARG A 1 80 ? -5.539 4.263 9.324 1.00 91.94 80 ARG A N 1
ATOM 584 C CA . ARG A 1 80 ? -5.724 4.626 10.749 1.00 91.94 80 ARG A CA 1
ATOM 585 C C . ARG A 1 80 ? -6.591 3.677 11.578 1.00 91.94 80 ARG A C 1
ATOM 587 O O . ARG A 1 80 ? -7.135 4.085 12.609 1.00 91.94 80 ARG A O 1
ATOM 594 N N . GLU A 1 81 ? -6.695 2.415 11.182 1.00 92.31 81 GLU A N 1
ATOM 595 C CA . GLU A 1 81 ? -7.252 1.401 12.069 1.00 92.31 81 GLU A CA 1
ATOM 596 C C . GLU A 1 81 ? -6.411 1.324 13.361 1.00 92.31 81 GLU A C 1
ATOM 598 O O . GLU A 1 81 ? -5.176 1.301 13.292 1.00 92.31 81 GLU A O 1
ATOM 603 N N . PRO A 1 82 ? -7.033 1.282 14.555 1.00 90.62 82 PRO A N 1
ATOM 604 C CA . PRO A 1 82 ? -6.311 0.976 15.782 1.00 90.62 82 PRO A CA 1
ATOM 605 C C . PRO A 1 82 ? -5.588 -0.371 15.658 1.00 90.62 82 PRO A C 1
ATOM 607 O O . PRO A 1 82 ? -6.216 -1.385 15.364 1.00 90.62 82 PRO A O 1
ATOM 610 N N . ILE A 1 83 ? -4.276 -0.386 15.906 1.00 89.00 83 ILE A N 1
ATOM 611 C CA . ILE A 1 83 ? -3.464 -1.601 15.765 1.00 89.00 83 ILE A CA 1
ATOM 612 C C . ILE A 1 83 ? -3.944 -2.656 16.767 1.00 89.00 83 ILE A C 1
ATOM 614 O O . ILE A 1 83 ? -3.862 -2.462 17.983 1.00 89.00 83 ILE A O 1
ATOM 618 N N . GLY A 1 84 ? -4.441 -3.772 16.236 1.00 89.25 84 GLY A N 1
ATOM 619 C CA . GLY A 1 84 ? -4.836 -4.946 17.004 1.00 89.25 84 GLY A CA 1
ATOM 620 C C . GLY A 1 84 ? -3.695 -5.951 17.201 1.00 89.25 84 GLY A C 1
ATOM 621 O O . GLY A 1 84 ? -2.610 -5.800 16.632 1.00 89.25 84 GLY A O 1
ATOM 622 N N . PRO A 1 85 ? -3.921 -7.004 18.003 1.00 93.31 85 PRO A N 1
ATOM 623 C CA . PRO A 1 85 ? -3.036 -8.163 18.031 1.00 93.31 85 PRO A CA 1
ATOM 624 C C . PRO A 1 85 ? -3.012 -8.866 16.649 1.00 93.31 85 PRO A C 1
ATOM 626 O O . PRO A 1 85 ? -4.007 -8.787 15.923 1.00 93.31 85 PRO A O 1
ATOM 629 N N . PRO A 1 86 ? -1.906 -9.532 16.252 1.00 87.25 86 PRO A N 1
ATOM 630 C CA . PRO A 1 86 ? -1.753 -10.127 14.916 1.00 87.25 86 PRO A CA 1
ATOM 631 C C . PRO A 1 86 ? -2.882 -11.076 14.497 1.00 87.25 86 PRO A C 1
ATOM 633 O O . PRO A 1 86 ? -3.215 -11.151 13.320 1.00 87.25 86 PRO A O 1
ATOM 636 N N . GLU A 1 87 ? -3.501 -11.764 15.454 1.00 91.69 87 GLU A N 1
ATOM 637 C CA . GLU A 1 87 ? -4.608 -12.700 15.238 1.00 91.69 87 GLU A CA 1
ATOM 638 C C . GLU A 1 87 ? -5.866 -12.018 14.678 1.00 91.69 87 GLU A C 1
ATOM 640 O O . GLU A 1 87 ? -6.695 -12.684 14.066 1.00 91.69 87 GLU A O 1
ATOM 645 N N . ASN A 1 88 ? -6.002 -10.697 14.844 1.00 85.94 88 ASN A N 1
ATOM 646 C CA . ASN A 1 88 ? -7.098 -9.927 14.254 1.00 85.94 88 ASN A CA 1
ATOM 647 C C . ASN A 1 88 ? -6.917 -9.678 12.745 1.00 85.94 88 ASN A C 1
ATOM 649 O O . ASN A 1 88 ? -7.856 -9.217 12.101 1.00 85.94 88 ASN A O 1
ATOM 653 N N . TYR A 1 89 ? -5.730 -9.959 12.199 1.00 78.00 89 TYR A N 1
ATOM 654 C CA . TYR A 1 89 ? -5.375 -9.767 10.788 1.00 78.00 89 TYR A CA 1
ATOM 655 C C . TYR A 1 89 ? -5.154 -11.092 10.035 1.00 78.00 89 TYR A C 1
ATOM 657 O O . TYR A 1 89 ? -4.725 -11.060 8.881 1.00 78.00 89 TYR A O 1
ATOM 665 N N . ALA A 1 90 ? -5.378 -12.231 10.700 1.00 70.31 90 ALA A N 1
ATOM 666 C CA . ALA A 1 90 ? -5.155 -13.576 10.166 1.00 70.31 90 ALA A CA 1
ATOM 667 C C . ALA A 1 90 ? -6.311 -14.085 9.289 1.00 70.31 90 ALA A C 1
ATOM 669 O O . ALA A 1 90 ? -7.473 -13.672 9.509 1.00 70.31 90 ALA A O 1
#